Protein AF-A0A9Q0KVW2-F1 (afdb_monomer)

Secondary structure (DSSP, 8-state):
------------S-EEEES-THHHHHHHHHHHHHHHHHHHHHHHHHH--S----GGGTT----EEE-TTSSEEEEE--HHHHHHTHHHHHHHHHHHGGG---------S---HHHHHHHHHHHHHHHHHHHHHS-SEEEEE-TTTSTTEEEESPPPGGG----

Foldseek 3Di:
DDDPPDPPPPVVLKDKDFPPPCVVVQVVQQVVVVVVVVVVVVVVVVVCPDPDPCPPPVDPPFDWGAGPVRQKIKTFPDLVVCLVLLVLLLVVCVVCVVVDDPPPDDDDPDDDPSLVSSCVVRNPSSSVCCVPPPDRMDMDGRDVPDPGMDMDSDDDPVVPDSD

Radius of gyration: 18.74 Å; Cα contacts (8 Å, |Δi|>4): 132; chains: 1; bounding box: 42×43×45 Å

Mean predicted aligned error: 12.81 Å

pLDDT: mean 70.87, std 18.01, range [36.09, 94.56]

Sequence (163 aa):
MGDLENPREASAFVTLSSSDERVLSILAEAVCMCAVEDTEKDFLGKSSGRTSNNIFHWFQNSRRIASKDSSVFIDKLFQNEMVENSKSLLEKFNAVKANIRHAKMKNQWWTSSAYSKLERFGGAEFSAWTREYIPAYRLQIDADKLKNVKFNGWKKSADNRLG

InterPro domains:
  IPR059267 Domain of unknown function DUF8223 [PF26668] (1-162)

Solvent-accessible surface area (backbone atoms only — not comparable to full-atom values): 10168 Å² total; per-residue (Å²): 141,81,86,85,78,72,74,75,83,73,65,73,67,53,48,81,48,60,85,42,76,60,57,61,55,43,51,49,48,32,51,50,52,50,52,50,56,53,47,52,48,58,46,56,66,63,70,54,87,61,98,64,97,62,87,68,71,84,70,74,65,77,49,69,46,57,18,96,84,64,34,35,35,41,33,42,53,44,57,62,60,51,56,73,37,37,65,52,53,47,53,54,44,64,76,45,51,90,74,55,75,81,72,80,77,76,88,68,94,75,75,53,77,45,52,56,52,35,24,75,72,60,33,64,68,46,30,50,46,49,66,77,72,48,68,59,61,45,82,45,72,42,68,91,72,46,67,69,64,46,76,43,71,68,79,59,73,87,81,64,63,90,108

Structure (mmCIF, N/CA/C/O backbone):
data_AF-A0A9Q0KVW2-F1
#
_entry.id   AF-A0A9Q0KVW2-F1
#
loop_
_atom_site.group_PDB
_atom_site.id
_atom_site.type_symbol
_atom_site.label_atom_id
_atom_site.label_alt_id
_atom_site.label_comp_id
_atom_site.label_asym_id
_atom_site.label_entity_id
_atom_site.label_seq_id
_atom_site.pdbx_PDB_ins_code
_atom_site.Cartn_x
_atom_site.Cartn_y
_atom_site.Cartn_z
_atom_site.occupancy
_atom_site.B_iso_or_equiv
_atom_site.auth_seq_id
_atom_site.auth_comp_id
_atom_site.auth_asym_id
_atom_site.auth_atom_id
_atom_site.pdbx_PDB_model_num
ATOM 1 N N . MET A 1 1 ? -14.236 18.349 -29.663 1.00 40.09 1 MET A N 1
ATOM 2 C CA . MET A 1 1 ? -14.787 17.941 -28.355 1.00 40.09 1 MET A CA 1
ATOM 3 C C . MET A 1 1 ? -14.941 16.435 -28.447 1.00 40.09 1 MET A C 1
ATOM 5 O O . MET A 1 1 ? -15.722 15.995 -29.273 1.00 40.09 1 MET A O 1
ATOM 9 N N . GLY A 1 2 ? -14.056 15.665 -27.816 1.00 40.78 2 GLY A N 1
ATOM 10 C CA . GLY A 1 2 ? -13.931 14.233 -28.090 1.00 40.78 2 GLY A CA 1
ATOM 11 C C . GLY A 1 2 ? -13.625 13.463 -26.817 1.00 40.78 2 GLY A C 1
ATOM 12 O O . GLY A 1 2 ? -12.613 13.740 -26.176 1.00 40.78 2 GLY A O 1
ATOM 13 N N . ASP A 1 3 ? -14.529 12.538 -26.510 1.00 39.81 3 ASP A N 1
ATOM 14 C CA . ASP A 1 3 ? -14.405 11.417 -25.579 1.00 39.81 3 ASP A CA 1
ATOM 15 C C . ASP A 1 3 ? -14.120 11.757 -24.104 1.00 39.81 3 ASP A C 1
ATOM 17 O O . ASP A 1 3 ? -13.017 11.590 -23.584 1.00 39.81 3 ASP A O 1
ATOM 21 N N . LEU A 1 4 ? -15.167 12.207 -23.404 1.00 48.88 4 LEU A N 1
ATOM 22 C CA . LEU A 1 4 ? -15.269 12.155 -21.936 1.00 48.88 4 LEU A CA 1
ATOM 23 C 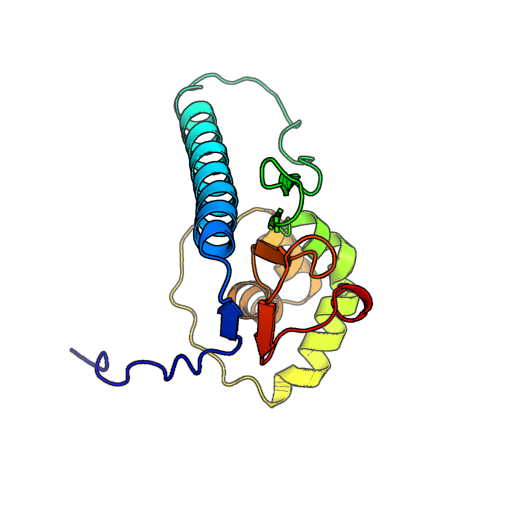C . LEU A 1 4 ? -16.315 11.120 -21.467 1.00 48.88 4 LEU A C 1
ATOM 25 O O . LEU A 1 4 ? -16.625 11.063 -20.282 1.00 48.88 4 LEU A O 1
ATOM 29 N N . GLU A 1 5 ? -16.873 10.320 -22.383 1.00 42.81 5 GLU A N 1
ATOM 30 C CA . GLU A 1 5 ? -18.120 9.568 -22.158 1.00 42.81 5 GLU A CA 1
ATOM 31 C C . GLU A 1 5 ? -17.953 8.101 -21.771 1.00 42.81 5 GLU A C 1
ATOM 33 O O . GLU A 1 5 ? -18.935 7.461 -21.413 1.00 42.81 5 GLU A O 1
ATOM 38 N N . ASN A 1 6 ? -16.732 7.572 -21.744 1.00 36.09 6 ASN A N 1
ATOM 39 C CA . ASN A 1 6 ? -16.490 6.316 -21.050 1.00 36.09 6 ASN A CA 1
ATOM 40 C C . ASN A 1 6 ? -15.983 6.647 -19.647 1.00 36.09 6 ASN A C 1
ATOM 42 O O . ASN A 1 6 ? -14.778 6.896 -19.499 1.00 36.09 6 ASN A O 1
ATOM 46 N N . PRO A 1 7 ? -16.843 6.666 -18.603 1.00 39.06 7 PRO A N 1
ATOM 47 C CA . PRO A 1 7 ? -16.332 6.508 -17.255 1.00 39.06 7 PRO A CA 1
ATOM 48 C C . PRO A 1 7 ? -15.488 5.241 -17.310 1.00 39.06 7 PRO A C 1
ATOM 50 O O . PRO A 1 7 ? -16.006 4.166 -17.605 1.00 39.06 7 PRO A O 1
ATOM 53 N N . ARG A 1 8 ? -14.164 5.376 -17.136 1.00 47.88 8 ARG A N 1
ATOM 54 C CA . ARG A 1 8 ? -13.309 4.210 -16.904 1.00 47.88 8 ARG A CA 1
ATOM 55 C C . ARG A 1 8 ? -14.061 3.406 -15.862 1.00 47.88 8 ARG A C 1
ATOM 57 O O . ARG A 1 8 ? -14.339 3.959 -14.798 1.00 47.88 8 ARG A O 1
ATOM 64 N N . GLU A 1 9 ? -14.437 2.172 -16.187 1.00 37.31 9 GLU A N 1
ATOM 65 C CA . GLU A 1 9 ? -14.914 1.222 -15.198 1.00 37.31 9 GLU A CA 1
ATOM 66 C C . GLU A 1 9 ? -13.791 1.122 -14.170 1.00 37.31 9 GLU A C 1
ATOM 68 O O . GLU A 1 9 ? -12.840 0.354 -14.308 1.00 37.31 9 GLU A O 1
ATOM 73 N N . ALA A 1 10 ? -13.845 1.975 -13.152 1.00 43.22 10 ALA A N 1
ATOM 74 C CA . ALA A 1 10 ? -13.104 1.806 -11.934 1.00 43.22 10 ALA A CA 1
ATOM 75 C C . ALA A 1 10 ? -13.812 0.644 -11.253 1.00 43.22 10 ALA A C 1
ATOM 77 O O . ALA A 1 10 ? -14.568 0.826 -10.303 1.00 43.22 10 ALA A O 1
ATOM 78 N N . SER A 1 11 ? -13.619 -0.559 -11.808 1.00 40.59 11 SER A N 1
ATOM 79 C CA . SER A 1 11 ? -13.806 -1.794 -11.077 1.00 40.59 11 SER A CA 1
ATOM 80 C C . SER A 1 11 ? -13.100 -1.537 -9.764 1.00 40.59 11 SER A C 1
ATOM 82 O O . SER A 1 11 ? -11.897 -1.269 -9.766 1.00 40.59 11 SER A O 1
ATOM 84 N N . ALA A 1 12 ? -13.849 -1.475 -8.667 1.00 47.09 12 ALA A N 1
ATOM 85 C CA . ALA A 1 12 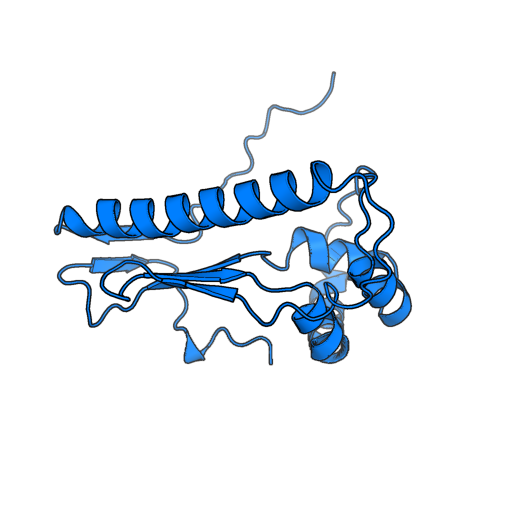? -13.251 -1.313 -7.361 1.00 47.09 12 ALA A CA 1
ATOM 86 C C . ALA A 1 12 ? -12.305 -2.507 -7.190 1.00 47.09 12 ALA A C 1
ATOM 88 O O . ALA A 1 12 ? -12.741 -3.619 -6.915 1.00 47.09 12 ALA A O 1
ATOM 89 N N . PHE A 1 13 ? -11.010 -2.302 -7.454 1.00 68.12 13 PHE A N 1
ATOM 90 C CA . PHE A 1 13 ? -10.017 -3.378 -7.451 1.00 68.12 13 PHE A CA 1
ATOM 91 C C . PHE A 1 13 ? -9.901 -4.002 -6.055 1.00 68.12 13 PHE A C 1
ATOM 93 O O . PHE A 1 13 ? -9.413 -5.119 -5.911 1.00 68.12 13 PHE A O 1
ATOM 100 N N . VAL A 1 14 ? -10.375 -3.279 -5.036 1.00 79.06 14 VAL A N 1
ATOM 101 C CA . VAL A 1 14 ? -10.394 -3.674 -3.636 1.00 79.06 14 VAL A CA 1
ATOM 102 C C . VAL A 1 14 ? -11.682 -3.194 -2.961 1.00 79.06 14 VAL A C 1
ATOM 104 O O . VAL A 1 14 ? -12.205 -2.124 -3.268 1.00 79.06 14 VAL A O 1
ATOM 107 N N . THR A 1 15 ? -12.196 -3.968 -2.008 1.00 87.06 15 THR A N 1
ATOM 108 C CA . THR A 1 15 ? -13.312 -3.586 -1.130 1.00 87.06 15 THR A CA 1
ATOM 109 C C . THR A 1 15 ? -12.953 -3.920 0.311 1.00 87.06 15 THR A C 1
ATOM 111 O O . THR A 1 15 ? -12.413 -4.990 0.593 1.00 87.06 15 THR A O 1
ATOM 114 N N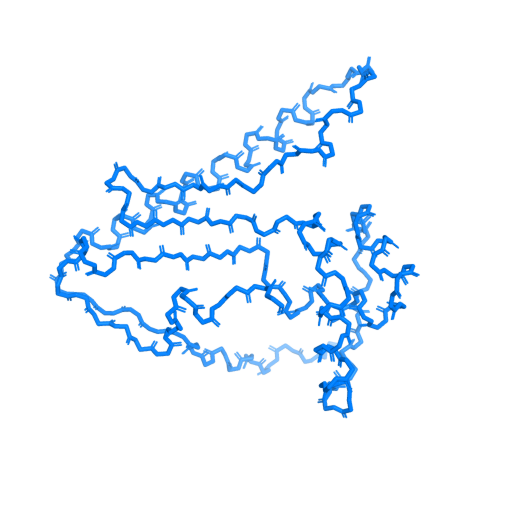 . LEU A 1 16 ? -13.243 -2.999 1.225 1.00 89.38 16 LEU A N 1
ATOM 115 C CA . LEU A 1 16 ? -13.164 -3.209 2.665 1.00 89.38 16 LEU A CA 1
ATOM 116 C C . LEU A 1 16 ? -14.568 -3.055 3.240 1.00 89.38 16 LEU A C 1
ATOM 118 O O . LEU A 1 16 ? -15.182 -2.005 3.076 1.00 89.38 16 LEU A O 1
ATOM 122 N N . SER A 1 17 ? -15.069 -4.081 3.918 1.00 90.00 17 SER A N 1
ATOM 123 C CA . SER A 1 17 ? -16.341 -4.005 4.641 1.00 90.00 17 SER A CA 1
ATOM 124 C C . SER A 1 17 ? -16.106 -4.262 6.120 1.00 90.00 17 SER A C 1
ATOM 126 O O . SER A 1 17 ? -15.386 -5.199 6.459 1.00 90.00 17 SER A O 1
ATOM 128 N N . SER A 1 18 ? -16.735 -3.476 6.985 1.00 90.62 18 SER A N 1
ATOM 129 C CA . SER A 1 18 ? -16.637 -3.614 8.435 1.00 90.62 18 SER A CA 1
ATOM 130 C C . SER A 1 18 ? -17.990 -3.345 9.077 1.00 90.62 18 SER A C 1
ATOM 132 O O . SER A 1 18 ? -18.720 -2.475 8.607 1.00 90.62 18 SER A O 1
ATOM 134 N N . SER A 1 19 ? -18.310 -4.061 10.155 1.00 90.19 19 SER A N 1
ATOM 135 C CA . SER A 1 19 ? -19.403 -3.683 11.063 1.00 90.19 19 SER A CA 1
ATOM 136 C C . SER A 1 19 ? -18.928 -2.800 12.224 1.00 90.19 19 SER A C 1
ATOM 138 O O . SER A 1 19 ? -19.738 -2.359 13.029 1.00 90.19 19 SER A O 1
ATOM 140 N N . ASP A 1 20 ? -17.616 -2.589 12.353 1.00 89.75 20 ASP A N 1
ATOM 141 C CA . ASP A 1 20 ? -17.018 -1.656 13.303 1.00 89.75 20 ASP A CA 1
ATOM 142 C C . ASP A 1 20 ? -16.919 -0.271 12.654 1.00 89.75 20 ASP A C 1
ATOM 144 O O . ASP A 1 20 ? -16.102 -0.051 11.754 1.00 89.75 20 ASP A O 1
ATOM 148 N N . GLU A 1 21 ? -17.753 0.655 13.127 1.00 87.50 21 GLU A N 1
ATOM 149 C CA . GLU A 1 21 ? -17.848 2.035 12.635 1.00 87.50 21 GLU A CA 1
ATOM 150 C C . GLU A 1 21 ? -16.516 2.794 12.743 1.00 87.50 21 GLU A C 1
ATOM 152 O O . GLU A 1 21 ? -16.245 3.706 11.960 1.00 87.50 21 GLU A O 1
ATOM 157 N N . ARG A 1 22 ? -15.632 2.383 13.663 1.00 90.62 22 ARG A N 1
ATOM 158 C CA . ARG A 1 22 ? -14.331 3.032 13.879 1.00 90.62 22 ARG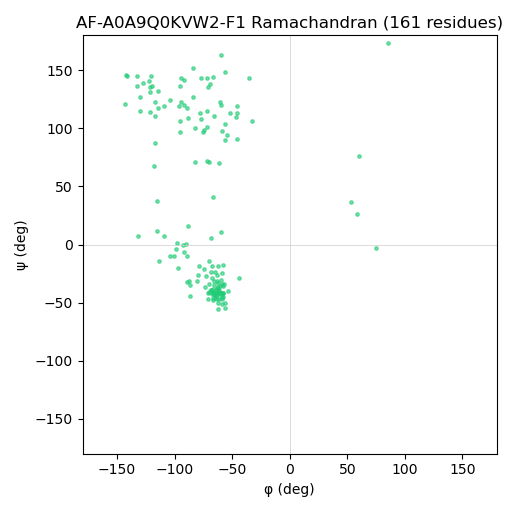 A CA 1
ATOM 159 C C . ARG A 1 22 ? -13.373 2.825 12.712 1.00 90.62 22 ARG A C 1
ATOM 161 O O . ARG A 1 22 ? -12.479 3.644 12.528 1.00 90.62 22 ARG A O 1
ATOM 168 N N . VAL A 1 23 ? -13.559 1.774 11.910 1.00 91.94 23 VAL A N 1
ATOM 169 C CA . VAL A 1 23 ? -12.680 1.464 10.769 1.00 91.94 23 VAL A CA 1
ATOM 170 C C . VAL A 1 23 ? -12.635 2.621 9.778 1.00 91.94 23 VAL A C 1
ATOM 172 O O . VAL A 1 23 ? -11.556 2.989 9.316 1.00 91.94 23 VAL A O 1
ATOM 175 N N . LEU A 1 24 ? -13.783 3.240 9.490 1.00 91.75 24 LEU A N 1
ATOM 176 C CA . LEU A 1 24 ? -13.831 4.385 8.585 1.00 91.75 24 LEU A CA 1
ATOM 177 C C . LEU A 1 24 ? -13.115 5.602 9.185 1.00 91.75 24 LEU A C 1
ATOM 179 O O . LEU A 1 24 ? -12.360 6.269 8.484 1.00 91.75 24 LEU A O 1
ATOM 183 N N . SER A 1 25 ? -13.300 5.856 10.483 1.00 92.94 25 SER A N 1
ATOM 184 C CA . SER A 1 25 ? -12.650 6.966 11.189 1.00 92.94 25 SER A CA 1
ATOM 185 C C . SER A 1 25 ? -11.128 6.829 11.223 1.00 92.94 25 SER A C 1
ATOM 187 O O . SER A 1 25 ? -10.427 7.806 10.986 1.00 92.94 25 SER A O 1
ATOM 189 N N . ILE A 1 26 ? -10.610 5.622 11.462 1.00 94.56 26 ILE A N 1
ATOM 190 C CA . ILE A 1 26 ? -9.167 5.333 11.476 1.00 94.56 26 ILE A CA 1
ATOM 191 C C . ILE A 1 26 ? -8.563 5.515 10.074 1.00 94.56 26 ILE A C 1
ATOM 193 O O . ILE A 1 26 ? -7.481 6.084 9.921 1.00 94.56 26 ILE A O 1
ATOM 197 N N . LEU A 1 27 ? -9.272 5.070 9.030 1.00 93.62 27 LEU A N 1
ATOM 198 C CA . LEU A 1 27 ? -8.855 5.298 7.643 1.00 93.62 27 LEU A CA 1
ATOM 199 C C . LEU A 1 27 ? -8.832 6.788 7.302 1.00 93.62 27 LEU A C 1
ATOM 201 O O . LEU A 1 27 ? -7.853 7.273 6.735 1.00 93.62 27 LEU A O 1
ATOM 205 N N . ALA A 1 28 ? -9.894 7.510 7.662 1.00 93.31 28 ALA A N 1
ATOM 206 C CA . ALA A 1 28 ? -9.990 8.945 7.443 1.00 93.31 28 ALA A CA 1
ATOM 207 C C . ALA A 1 28 ? -8.875 9.694 8.182 1.00 93.31 28 ALA A C 1
ATOM 209 O O . ALA A 1 28 ? -8.249 10.570 7.596 1.00 93.31 28 ALA A O 1
ATOM 210 N N . GLU A 1 29 ? -8.573 9.314 9.425 1.00 94.12 29 GLU A N 1
ATOM 211 C CA . GLU A 1 29 ? -7.465 9.873 10.201 1.00 94.12 29 GLU A CA 1
ATOM 212 C C . GLU A 1 29 ? -6.133 9.720 9.458 1.00 94.12 29 GLU A C 1
ATOM 214 O O . GLU A 1 29 ? -5.468 10.721 9.196 1.00 94.12 29 GLU A O 1
ATOM 219 N N . ALA A 1 30 ? -5.765 8.497 9.060 1.00 92.94 30 ALA A N 1
ATOM 220 C CA . ALA A 1 30 ? -4.499 8.249 8.373 1.00 92.94 30 ALA A CA 1
ATOM 221 C C . ALA A 1 30 ? -4.390 9.034 7.051 1.00 92.94 30 ALA A C 1
ATOM 223 O O . ALA A 1 30 ? -3.342 9.614 6.756 1.00 92.94 30 ALA A O 1
ATOM 224 N N . VAL A 1 31 ? -5.474 9.092 6.267 1.00 91.69 31 VAL A N 1
ATOM 225 C CA . VAL A 1 31 ? -5.522 9.840 4.999 1.00 91.69 31 VAL A CA 1
ATOM 226 C C . VAL A 1 31 ? -5.414 11.346 5.234 1.00 91.69 31 VAL A C 1
ATOM 228 O O . VAL A 1 31 ? -4.628 12.010 4.561 1.00 91.69 31 VAL A O 1
ATOM 231 N N . CYS A 1 32 ? -6.157 11.891 6.197 1.00 91.88 32 CYS A N 1
ATOM 232 C CA . CYS A 1 32 ? -6.108 13.310 6.536 1.00 91.88 32 CYS A CA 1
ATOM 233 C C . CYS A 1 32 ? -4.731 13.708 7.067 1.00 91.88 32 CYS A C 1
ATOM 235 O O . CYS A 1 32 ? -4.190 14.719 6.629 1.00 91.88 32 CYS A O 1
ATOM 237 N N . MET A 1 33 ? -4.126 12.897 7.940 1.00 89.12 33 MET A N 1
ATOM 238 C CA . MET A 1 33 ? -2.748 13.105 8.388 1.00 89.12 33 MET A CA 1
ATOM 239 C C . MET A 1 33 ? -1.781 13.120 7.203 1.00 89.12 33 MET A C 1
ATOM 241 O O . MET A 1 33 ? -0.956 14.023 7.102 1.00 89.12 33 MET A O 1
ATOM 245 N N . CYS A 1 34 ? -1.922 12.177 6.266 1.00 86.81 34 CYS A N 1
ATOM 246 C CA . CYS A 1 34 ? -1.117 12.156 5.046 1.00 86.81 34 CYS A CA 1
ATOM 247 C C . CYS A 1 34 ? -1.273 13.422 4.206 1.00 86.81 34 CYS A C 1
ATOM 249 O O . CYS A 1 34 ? -0.275 13.987 3.762 1.00 86.81 34 CYS A O 1
ATOM 251 N N . ALA A 1 35 ? -2.504 13.891 4.014 1.00 86.81 35 ALA A N 1
ATOM 252 C CA . ALA A 1 35 ? -2.779 15.098 3.249 1.00 86.81 35 ALA A CA 1
ATOM 253 C C . ALA A 1 35 ? -2.226 16.358 3.933 1.00 86.81 35 ALA A C 1
ATOM 255 O O . ALA A 1 35 ? -1.633 17.204 3.261 1.00 86.81 35 ALA A O 1
ATOM 256 N N . VAL A 1 36 ? -2.388 16.479 5.255 1.00 84.31 36 VAL A N 1
ATOM 257 C CA . VAL A 1 36 ? -1.862 17.605 6.042 1.00 84.31 36 VAL A CA 1
ATOM 258 C C . VAL A 1 36 ? -0.341 17.634 5.966 1.00 84.31 36 VAL A C 1
ATOM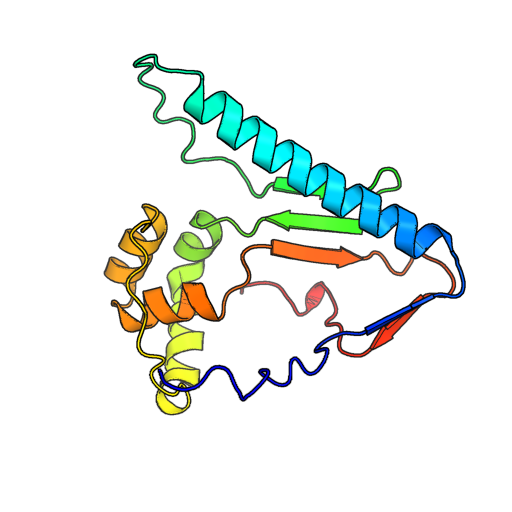 260 O O . VAL A 1 36 ? 0.220 18.659 5.591 1.00 84.31 36 VAL A O 1
ATOM 263 N N . GLU A 1 37 ? 0.327 16.509 6.226 1.00 81.19 37 GLU A N 1
ATOM 264 C CA . GLU A 1 37 ? 1.788 16.447 6.177 1.00 81.19 37 GLU A CA 1
ATOM 265 C C . GLU A 1 37 ? 2.356 16.755 4.784 1.00 81.19 37 GLU A C 1
ATOM 267 O O . GLU A 1 37 ? 3.394 17.413 4.672 1.00 81.19 37 GLU A O 1
ATOM 272 N N . ASP A 1 38 ? 1.705 16.277 3.720 1.00 74.88 38 ASP A N 1
ATOM 273 C CA . ASP A 1 38 ? 2.114 16.590 2.349 1.00 74.88 38 ASP A CA 1
ATOM 274 C C . ASP A 1 38 ? 1.898 18.084 2.037 1.00 74.88 38 ASP A C 1
ATOM 276 O O . ASP A 1 38 ? 2.780 18.732 1.469 1.00 74.88 38 ASP A O 1
ATOM 280 N N . THR A 1 39 ? 0.779 18.663 2.482 1.00 75.12 39 THR A N 1
ATOM 281 C CA . THR A 1 39 ? 0.457 20.084 2.265 1.00 75.12 39 THR A CA 1
ATOM 282 C C . THR A 1 39 ? 1.403 21.012 3.026 1.00 75.12 39 THR A C 1
ATOM 284 O O . THR A 1 39 ? 1.872 22.005 2.468 1.00 75.12 39 THR A O 1
ATOM 287 N N . GLU A 1 40 ? 1.723 20.699 4.284 1.00 73.25 40 GLU A N 1
ATOM 288 C CA . GLU A 1 40 ? 2.671 21.473 5.092 1.00 73.25 40 GLU A CA 1
ATOM 289 C C . GLU A 1 40 ? 4.054 21.517 4.442 1.00 73.25 40 GLU A C 1
ATOM 291 O O . GLU A 1 40 ? 4.679 22.576 4.386 1.00 73.25 40 GLU A O 1
ATOM 296 N N . LYS A 1 41 ? 4.527 20.393 3.895 1.00 66.75 41 LYS A N 1
ATOM 297 C CA . LYS A 1 41 ? 5.808 20.342 3.180 1.00 66.75 41 LYS A CA 1
ATOM 298 C C . LYS A 1 41 ? 5.796 21.181 1.915 1.00 66.75 41 LYS A C 1
ATOM 300 O O . LYS A 1 41 ? 6.739 21.938 1.689 1.00 66.75 41 LYS A O 1
ATOM 305 N N . ASP A 1 42 ? 4.743 21.074 1.113 1.00 64.75 42 ASP A N 1
ATOM 306 C CA . ASP A 1 42 ? 4.606 21.873 -0.102 1.00 64.75 42 ASP A CA 1
ATOM 307 C C . ASP A 1 42 ? 4.539 23.370 0.222 1.00 64.75 42 ASP A C 1
ATOM 309 O O . ASP A 1 42 ? 5.102 24.192 -0.503 1.00 64.75 42 ASP A O 1
ATOM 313 N N . PHE A 1 43 ? 3.890 23.736 1.329 1.00 61.56 43 PHE A N 1
ATOM 314 C CA . PHE A 1 43 ? 3.816 25.114 1.795 1.00 61.56 43 PHE A CA 1
ATOM 315 C C . PHE A 1 43 ? 5.161 25.626 2.333 1.00 61.56 43 PHE A C 1
ATOM 317 O O . PHE A 1 43 ? 5.604 26.702 1.933 1.00 61.56 43 PHE A O 1
ATOM 324 N N . LEU A 1 44 ? 5.854 24.860 3.182 1.00 58.94 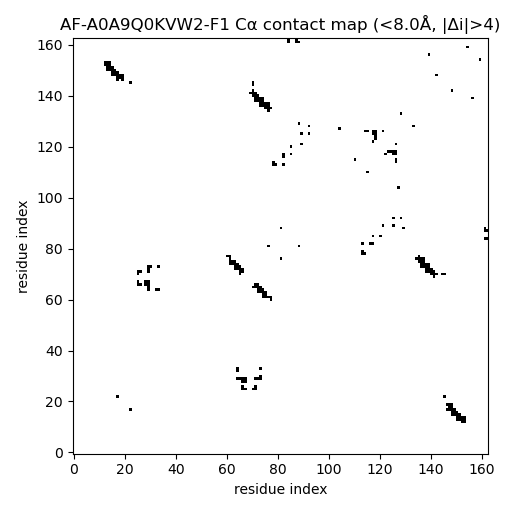44 LEU A N 1
ATOM 325 C CA . LEU A 1 44 ? 7.174 25.213 3.726 1.00 58.94 44 LEU A CA 1
ATOM 326 C C . LEU A 1 44 ? 8.264 25.259 2.643 1.00 58.94 44 LEU A C 1
ATOM 328 O O . LEU A 1 44 ? 9.158 26.109 2.680 1.00 58.94 44 LEU A O 1
ATOM 332 N N . GLY A 1 45 ? 8.170 24.386 1.640 1.00 56.84 45 GLY A N 1
ATOM 333 C CA . GLY A 1 45 ? 9.043 24.411 0.469 1.00 56.84 45 GLY A CA 1
ATOM 334 C C . GLY A 1 45 ? 8.822 25.641 -0.417 1.00 56.84 45 GLY A C 1
ATOM 335 O O . GLY A 1 45 ? 9.761 26.105 -1.054 1.00 56.84 45 GLY A O 1
ATOM 336 N N . LYS A 1 46 ? 7.604 26.203 -0.437 1.00 49.72 46 LYS A N 1
ATOM 337 C CA . LYS A 1 46 ? 7.262 27.407 -1.218 1.00 49.72 46 LYS A CA 1
ATOM 338 C C . LYS A 1 46 ? 7.489 28.716 -0.458 1.00 49.72 46 LYS A C 1
ATOM 340 O O . LYS A 1 46 ? 7.815 29.720 -1.082 1.00 49.72 46 LYS A O 1
ATOM 345 N N . SER A 1 47 ? 7.322 28.729 0.866 1.00 51.47 47 SER A N 1
ATOM 346 C CA . SER A 1 47 ? 7.492 29.933 1.697 1.00 51.47 47 SER A CA 1
ATOM 347 C C . SER A 1 47 ? 8.960 30.265 1.993 1.00 51.47 47 SER A C 1
ATOM 349 O O . SER A 1 47 ? 9.294 31.413 2.291 1.00 51.47 47 SER A O 1
ATOM 351 N N . SER A 1 48 ? 9.866 29.298 1.836 1.00 48.91 48 SER A N 1
ATOM 352 C CA . SER A 1 48 ? 11.312 29.506 1.901 1.00 48.91 48 SER A CA 1
ATOM 353 C C . SER A 1 48 ? 11.866 30.017 0.565 1.00 48.91 48 SER A C 1
ATOM 355 O O . SER A 1 48 ? 12.614 29.344 -0.134 1.00 48.91 48 SER A O 1
ATOM 357 N N . GLY A 1 49 ? 11.559 31.273 0.226 1.00 47.81 49 GLY A N 1
ATOM 358 C CA . GLY A 1 49 ? 12.208 32.031 -0.858 1.00 47.81 49 GLY A CA 1
ATOM 359 C C . GLY A 1 49 ? 13.686 32.356 -0.582 1.00 47.81 49 GLY A C 1
ATOM 360 O O . GLY A 1 49 ? 14.135 33.475 -0.808 1.00 47.81 49 GLY A O 1
ATOM 361 N N . ARG A 1 50 ? 14.445 31.412 -0.020 1.00 39.41 50 ARG A N 1
ATOM 362 C CA . ARG A 1 50 ? 15.797 31.612 0.490 1.00 39.41 50 ARG A CA 1
ATOM 363 C C . ARG A 1 50 ? 16.688 30.525 -0.084 1.00 39.41 50 ARG A C 1
ATOM 365 O O . ARG A 1 50 ? 16.528 29.349 0.231 1.00 39.41 50 ARG A O 1
ATOM 372 N N . THR A 1 51 ? 17.642 30.953 -0.905 1.00 46.84 51 THR A N 1
ATOM 373 C CA . THR A 1 51 ? 18.864 30.224 -1.247 1.00 46.84 51 THR A CA 1
ATOM 374 C C . THR A 1 51 ? 19.489 29.660 0.026 1.00 46.84 51 THR A C 1
ATOM 376 O O . THR A 1 51 ? 20.274 30.324 0.702 1.00 46.84 51 THR A O 1
ATOM 379 N N . SER A 1 52 ? 19.119 28.440 0.388 1.00 41.00 52 SER A N 1
ATOM 380 C CA . SER A 1 52 ? 19.915 27.618 1.277 1.00 41.00 52 SER A CA 1
ATOM 381 C C . SER A 1 52 ? 20.376 26.438 0.443 1.00 41.00 52 SER A C 1
ATOM 383 O O . SER A 1 52 ? 19.576 25.699 -0.127 1.00 41.00 52 SER A O 1
ATOM 385 N N . ASN A 1 53 ? 21.694 26.343 0.296 1.00 41.72 53 ASN A N 1
ATOM 386 C CA . ASN A 1 53 ? 22.406 25.217 -0.289 1.00 41.72 53 ASN A CA 1
ATOM 387 C C . ASN A 1 53 ? 22.146 23.955 0.544 1.00 41.72 53 ASN A C 1
ATOM 389 O O . ASN A 1 53 ? 23.037 23.473 1.233 1.00 41.72 53 ASN A O 1
ATOM 393 N N . ASN A 1 54 ? 20.932 23.416 0.501 1.00 38.88 54 ASN A N 1
ATOM 394 C CA . ASN A 1 54 ? 20.603 22.171 1.165 1.00 38.88 54 ASN A CA 1
ATOM 395 C C . ASN A 1 54 ? 20.196 21.135 0.129 1.00 38.88 54 ASN A C 1
ATOM 397 O O . ASN A 1 54 ? 19.034 20.859 -0.151 1.00 38.88 54 ASN A O 1
ATOM 401 N N . ILE A 1 55 ? 21.242 20.474 -0.350 1.00 40.78 55 ILE A N 1
ATOM 402 C CA . ILE A 1 55 ? 21.283 19.213 -1.093 1.00 40.78 55 ILE A CA 1
ATOM 403 C C . ILE A 1 55 ? 20.650 18.054 -0.257 1.00 40.78 55 ILE A C 1
ATOM 405 O O . ILE A 1 55 ? 20.713 16.887 -0.626 1.00 40.78 55 ILE A O 1
ATOM 409 N N . PHE A 1 56 ? 19.980 18.351 0.866 1.00 41.22 56 PHE A N 1
ATOM 410 C CA . PHE A 1 56 ? 19.506 17.404 1.880 1.00 41.22 56 PHE A CA 1
ATOM 411 C C . PHE A 1 56 ? 18.032 16.978 1.769 1.00 41.22 56 PHE A C 1
ATOM 413 O O . PHE A 1 56 ? 17.583 16.159 2.566 1.00 41.22 56 PHE A O 1
ATOM 420 N N . HIS A 1 57 ? 17.266 17.437 0.777 1.00 43.41 57 HIS A N 1
ATOM 421 C CA . HIS A 1 57 ? 15.890 16.939 0.583 1.00 43.41 57 HIS A CA 1
ATOM 422 C C . HIS A 1 57 ? 15.795 15.709 -0.328 1.00 43.41 57 HIS A C 1
ATOM 424 O O . HIS A 1 57 ? 14.751 15.062 -0.374 1.00 43.41 57 HIS A O 1
ATOM 430 N N . TRP A 1 58 ? 16.883 15.339 -1.011 1.00 40.47 58 TRP A N 1
ATOM 431 C CA . TRP A 1 58 ? 16.897 14.170 -1.899 1.00 40.47 58 TRP A CA 1
ATOM 432 C C . TRP A 1 58 ? 16.815 12.838 -1.122 1.00 40.47 58 TRP A C 1
ATOM 434 O O . TRP A 1 58 ? 16.499 11.809 -1.704 1.00 40.47 58 TRP A O 1
ATOM 444 N N . PHE A 1 59 ? 17.022 12.836 0.199 1.00 43.78 59 PHE A N 1
ATOM 445 C CA . PHE A 1 59 ? 17.069 11.624 1.031 1.00 43.78 59 PHE A CA 1
ATOM 446 C C . PHE A 1 59 ? 15.943 11.531 2.073 1.00 43.78 59 PHE A C 1
ATOM 448 O O . PHE A 1 59 ? 16.176 11.078 3.192 1.00 43.78 59 PHE A O 1
ATOM 455 N N . GLN A 1 60 ? 14.711 11.953 1.766 1.00 45.56 60 GLN A N 1
ATOM 456 C CA . GLN A 1 60 ? 13.604 11.637 2.678 1.00 45.56 60 GLN A CA 1
ATOM 457 C C . GLN A 1 60 ? 13.220 10.158 2.535 1.00 45.56 60 GLN A C 1
ATOM 459 O O . GLN A 1 60 ? 12.525 9.768 1.602 1.00 45.56 60 GLN A O 1
ATOM 464 N N . ASN A 1 61 ? 13.747 9.358 3.467 1.00 47.78 61 ASN A N 1
ATOM 465 C CA . ASN A 1 61 ? 13.395 7.970 3.772 1.00 47.78 61 ASN A CA 1
ATOM 466 C C . ASN A 1 61 ? 11.895 7.700 3.596 1.00 47.78 61 ASN A C 1
ATOM 468 O O . ASN A 1 61 ? 11.094 8.560 3.969 1.00 47.78 61 ASN A O 1
ATOM 472 N N . SER A 1 62 ? 11.536 6.505 3.103 1.00 53.91 62 SER A N 1
ATOM 473 C CA . SER A 1 62 ? 10.168 5.951 3.089 1.00 53.91 62 SER A CA 1
ATOM 474 C C . SER A 1 62 ? 9.371 6.413 4.306 1.00 53.91 62 SER A C 1
ATOM 476 O O . SER A 1 62 ? 9.629 6.025 5.445 1.00 53.91 62 SER A O 1
ATOM 478 N N . ARG A 1 63 ? 8.431 7.334 4.070 1.00 69.62 63 ARG A N 1
ATOM 479 C CA . ARG A 1 63 ? 7.675 7.983 5.130 1.00 69.62 63 ARG A CA 1
ATOM 480 C C . ARG A 1 63 ? 6.402 7.187 5.259 1.00 69.62 63 ARG A C 1
ATOM 482 O O . ARG A 1 63 ? 5.538 7.217 4.383 1.00 69.62 63 ARG A O 1
ATOM 489 N N . ARG A 1 64 ? 6.370 6.427 6.342 1.00 80.81 64 ARG A N 1
ATOM 490 C CA . ARG A 1 64 ? 5.215 5.688 6.809 1.00 80.81 64 ARG A CA 1
ATOM 491 C C . ARG A 1 64 ? 4.426 6.592 7.741 1.00 80.81 64 ARG A C 1
ATOM 493 O O . ARG A 1 64 ? 4.935 6.992 8.784 1.00 80.81 64 ARG A O 1
ATOM 500 N N . ILE A 1 65 ? 3.198 6.897 7.360 1.00 87.12 65 ILE A N 1
ATOM 501 C CA . ILE A 1 65 ? 2.214 7.548 8.222 1.00 87.12 65 ILE A CA 1
ATOM 502 C C . ILE A 1 65 ? 1.370 6.445 8.833 1.00 87.12 65 ILE A C 1
ATOM 504 O O . ILE A 1 65 ? 1.017 5.494 8.141 1.00 87.12 65 ILE A O 1
ATOM 508 N N . ALA A 1 66 ? 1.085 6.542 10.124 1.00 90.69 66 ALA A N 1
ATOM 509 C CA . ALA A 1 66 ? 0.272 5.576 10.846 1.00 90.69 66 ALA A CA 1
ATOM 510 C C . ALA A 1 66 ? -0.946 6.279 1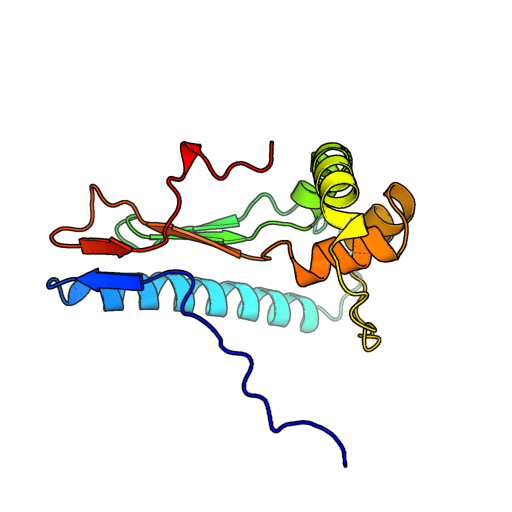1.447 1.00 90.69 66 ALA A C 1
ATOM 512 O O . ALA A 1 66 ? -0.831 7.421 11.892 1.00 90.69 66 ALA A O 1
ATOM 513 N N . SER A 1 67 ? -2.086 5.589 11.491 1.00 91.44 67 SER A N 1
ATOM 514 C CA . SER A 1 67 ? -3.198 5.975 12.361 1.00 91.44 67 SER A CA 1
ATOM 515 C C . SER A 1 67 ? -2.754 5.973 13.824 1.00 91.44 67 SER A C 1
ATOM 517 O O . SER A 1 67 ? -1.747 5.350 14.188 1.00 91.44 67 SER A O 1
ATOM 519 N N . LYS A 1 68 ? -3.521 6.626 14.698 1.00 90.19 68 LYS A N 1
ATOM 520 C CA . LYS A 1 68 ? -3.161 6.759 16.117 1.00 90.19 68 LYS A CA 1
ATOM 521 C C . LYS A 1 68 ? -2.987 5.418 16.835 1.00 90.19 68 LYS A C 1
ATOM 523 O O . LYS A 1 68 ? -2.143 5.289 17.716 1.00 90.19 68 LYS A O 1
ATOM 528 N N . ASP A 1 69 ? -3.763 4.414 16.451 1.00 90.62 69 ASP A N 1
ATOM 529 C CA . ASP A 1 69 ? -3.697 3.044 16.972 1.00 90.62 69 ASP A CA 1
ATOM 530 C C . ASP A 1 69 ? -2.731 2.133 16.184 1.00 90.62 69 ASP A C 1
ATOM 532 O O . ASP A 1 69 ? -2.553 0.953 16.509 1.00 90.62 69 ASP A O 1
ATOM 536 N N . SER A 1 70 ? -2.076 2.680 15.155 1.00 90.69 70 SER A N 1
ATOM 537 C CA . SER A 1 70 ? -1.168 1.958 14.263 1.00 90.69 70 SER A CA 1
ATOM 538 C C . SER A 1 70 ? -1.812 0.712 13.646 1.00 90.69 70 SER A C 1
ATOM 540 O O . SER A 1 70 ? -1.161 -0.332 13.541 1.00 90.69 70 SER A O 1
ATOM 542 N N . SER A 1 71 ? -3.103 0.787 13.317 1.00 92.31 71 SER A N 1
ATOM 543 C CA . SER A 1 71 ? -3.824 -0.256 12.581 1.00 92.31 71 SER A CA 1
ATOM 544 C C . SER A 1 71 ? -3.917 0.044 11.083 1.00 92.31 71 SER A C 1
ATOM 546 O O . SER A 1 71 ? -4.066 -0.875 10.281 1.00 92.31 71 SER A O 1
ATOM 548 N N . VAL A 1 72 ? -3.750 1.304 10.679 1.00 92.88 72 VAL A N 1
ATOM 549 C CA . VAL A 1 72 ? -3.666 1.724 9.278 1.00 92.88 72 VAL A CA 1
ATOM 550 C C . VAL A 1 72 ? -2.339 2.428 9.045 1.00 92.88 72 VAL A C 1
ATOM 552 O O . VAL A 1 72 ? -1.934 3.284 9.828 1.00 92.88 72 VAL A O 1
ATOM 555 N N . PHE A 1 73 ? -1.675 2.091 7.942 1.00 91.31 73 PHE A N 1
ATOM 556 C CA . PHE A 1 73 ? -0.438 2.727 7.513 1.00 91.31 73 PHE A CA 1
ATOM 557 C C . PHE A 1 73 ? -0.540 3.196 6.066 1.00 91.31 73 PHE A C 1
ATOM 559 O O . PHE A 1 73 ? -1.035 2.472 5.204 1.00 91.31 73 PHE A O 1
ATOM 566 N N . ILE A 1 74 ? -0.018 4.383 5.782 1.00 89.81 74 ILE A N 1
ATOM 567 C CA . ILE A 1 74 ? 0.165 4.898 4.429 1.00 89.81 74 ILE A CA 1
ATOM 568 C C . ILE A 1 74 ? 1.661 5.083 4.218 1.00 89.81 74 ILE A C 1
ATOM 570 O O . ILE A 1 74 ? 2.289 5.945 4.829 1.00 89.81 74 ILE A O 1
ATOM 574 N N . ASP A 1 75 ? 2.232 4.251 3.356 1.00 81.25 75 ASP A N 1
ATOM 575 C CA . ASP A 1 75 ? 3.616 4.374 2.925 1.00 81.25 75 ASP A CA 1
ATOM 576 C C . ASP A 1 75 ? 3.653 5.173 1.625 1.00 81.25 75 ASP A C 1
ATOM 578 O O . ASP A 1 75 ? 3.054 4.769 0.625 1.00 81.25 75 ASP A O 1
ATOM 582 N N . LYS A 1 76 ? 4.383 6.286 1.604 1.00 76.88 76 LYS A N 1
ATOM 583 C CA . LYS A 1 76 ? 4.697 6.961 0.344 1.00 76.88 76 LYS A CA 1
ATOM 584 C C . LYS A 1 76 ? 5.823 6.190 -0.338 1.00 76.88 76 LYS A C 1
ATOM 586 O O . LYS A 1 76 ? 6.939 6.139 0.185 1.00 76.88 76 LYS A O 1
ATOM 591 N N . LEU A 1 77 ? 5.527 5.569 -1.479 1.00 67.94 77 LEU A N 1
ATOM 592 C CA . LEU A 1 77 ? 6.546 4.928 -2.304 1.00 67.94 77 LEU A CA 1
ATOM 593 C C . LEU A 1 77 ? 7.352 6.046 -2.951 1.00 67.94 77 LEU A C 1
ATOM 595 O O . LEU A 1 77 ? 6.902 6.716 -3.884 1.00 67.94 77 LEU A O 1
ATOM 599 N N . PHE A 1 78 ? 8.531 6.312 -2.393 1.00 65.12 78 PHE A N 1
ATOM 600 C CA . PHE A 1 78 ? 9.368 7.360 -2.935 1.00 65.12 78 PHE A CA 1
ATOM 601 C C . PHE A 1 78 ? 9.960 6.918 -4.259 1.00 65.12 78 PHE A C 1
ATOM 603 O O . PHE A 1 78 ? 10.429 5.803 -4.459 1.00 65.12 78 PHE A O 1
ATOM 610 N N . GLN A 1 79 ? 10.041 7.899 -5.133 1.00 64.00 79 GLN A N 1
ATOM 611 C CA . GLN A 1 79 ? 10.803 7.882 -6.361 1.00 64.00 79 GLN A CA 1
ATOM 612 C C . GLN A 1 79 ? 12.227 7.294 -6.241 1.00 64.00 79 GLN A C 1
ATOM 614 O O . GLN A 1 79 ? 12.725 6.726 -7.207 1.00 64.00 79 GLN A O 1
ATOM 619 N N . ASN A 1 80 ? 12.876 7.384 -5.076 1.00 61.69 80 ASN A N 1
ATOM 620 C CA . ASN A 1 80 ? 14.175 6.747 -4.840 1.00 61.69 80 ASN A CA 1
ATOM 621 C C . ASN A 1 80 ? 14.075 5.220 -4.743 1.00 61.69 80 ASN A C 1
ATOM 623 O O . ASN A 1 80 ? 14.887 4.544 -5.357 1.00 61.69 80 ASN A O 1
ATOM 627 N N . GLU A 1 81 ? 13.055 4.681 -4.068 1.00 68.19 81 GLU A N 1
ATOM 628 C CA . GLU A 1 81 ? 12.794 3.234 -4.012 1.00 68.19 81 GLU A CA 1
ATOM 629 C C . GLU A 1 81 ? 12.501 2.690 -5.420 1.00 68.19 81 GLU A C 1
ATOM 631 O O . GLU A 1 81 ? 12.904 1.583 -5.766 1.00 68.19 81 GLU A O 1
ATOM 636 N N . MET A 1 82 ? 11.873 3.494 -6.286 1.00 71.38 82 MET A N 1
ATOM 637 C CA . MET A 1 82 ? 11.690 3.140 -7.699 1.00 71.38 82 MET A CA 1
ATOM 638 C C . MET A 1 82 ? 13.014 3.126 -8.476 1.00 71.38 82 MET A C 1
ATOM 640 O O . MET A 1 82 ? 13.224 2.259 -9.319 1.00 71.38 82 MET A O 1
ATOM 644 N N . VAL A 1 83 ? 13.915 4.077 -8.211 1.00 70.81 83 VAL A N 1
ATOM 645 C CA . VAL A 1 83 ? 15.244 4.122 -8.844 1.00 70.81 83 VAL A CA 1
ATOM 646 C C . VAL A 1 83 ? 16.136 2.984 -8.335 1.00 70.81 83 VAL A C 1
ATOM 648 O O . VAL A 1 83 ? 16.826 2.357 -9.138 1.00 70.81 83 VAL A O 1
ATOM 651 N N . GLU A 1 84 ? 16.100 2.671 -7.041 1.00 75.88 84 GLU A N 1
ATOM 652 C CA . GLU A 1 84 ? 16.826 1.545 -6.436 1.00 75.88 84 GLU A CA 1
ATOM 653 C C . GLU A 1 84 ? 16.341 0.203 -6.995 1.00 75.88 84 GLU A C 1
ATOM 655 O O . GLU A 1 84 ? 17.154 -0.624 -7.407 1.00 75.88 84 GLU A O 1
ATOM 660 N N . ASN A 1 85 ? 15.024 0.029 -7.135 1.00 74.81 85 ASN A N 1
ATOM 661 C CA . ASN A 1 85 ? 14.414 -1.180 -7.698 1.00 74.81 85 ASN A CA 1
ATOM 662 C C . ASN A 1 85 ? 14.252 -1.130 -9.229 1.00 74.81 85 ASN A C 1
ATOM 664 O O . ASN A 1 85 ? 13.516 -1.932 -9.809 1.00 74.81 85 ASN A O 1
ATOM 668 N N . SER A 1 86 ? 14.937 -0.205 -9.907 1.00 79.56 86 SER A N 1
ATOM 669 C CA . SER A 1 86 ? 14.774 0.045 -11.346 1.00 79.56 86 SER A CA 1
ATOM 670 C C . SER A 1 86 ? 15.023 -1.189 -12.216 1.00 79.56 86 SER A C 1
ATOM 672 O O . SER A 1 86 ? 14.328 -1.365 -13.211 1.00 79.56 86 SER A O 1
ATOM 674 N N . LYS A 1 87 ? 15.948 -2.077 -11.825 1.00 84.50 87 LYS A N 1
ATOM 675 C CA . LYS A 1 87 ? 16.206 -3.354 -12.518 1.00 84.50 87 LYS A CA 1
ATOM 676 C C . LYS A 1 87 ? 14.992 -4.284 -12.506 1.00 84.50 87 LYS A C 1
ATOM 678 O O . LYS A 1 87 ? 14.515 -4.664 -13.568 1.00 84.50 87 LYS A O 1
ATOM 683 N N . SER A 1 88 ? 14.460 -4.586 -11.323 1.00 83.56 88 SER A N 1
ATOM 684 C CA . SER A 1 88 ? 13.273 -5.439 -11.169 1.00 83.56 88 SER A CA 1
ATOM 685 C C . SER A 1 88 ? 12.040 -4.824 -11.836 1.00 83.56 88 SER A C 1
ATOM 687 O O . SER A 1 88 ? 11.277 -5.497 -12.530 1.00 83.56 88 SER A O 1
ATOM 689 N N . LEU A 1 89 ? 11.866 -3.505 -11.702 1.00 81.62 89 LEU A N 1
ATOM 690 C CA . LEU A 1 89 ? 10.798 -2.786 -12.392 1.00 81.62 89 LEU A CA 1
ATOM 691 C C . LEU A 1 89 ? 10.934 -2.884 -13.915 1.00 81.62 89 LEU A C 1
ATOM 693 O O . LEU A 1 89 ? 9.923 -3.039 -14.597 1.00 81.62 89 LEU A O 1
ATOM 697 N N . LEU A 1 90 ? 12.156 -2.818 -14.450 1.00 85.19 90 LEU A N 1
ATOM 698 C CA . LEU A 1 90 ? 12.413 -2.948 -15.882 1.00 85.19 90 LEU A CA 1
ATOM 699 C C . LEU A 1 90 ? 12.124 -4.367 -16.387 1.00 85.19 90 LEU A C 1
ATOM 701 O O . LEU A 1 90 ? 11.550 -4.522 -17.461 1.00 85.19 90 LEU A O 1
ATOM 705 N N . GLU A 1 91 ? 12.455 -5.399 -15.613 1.00 85.94 91 GLU A N 1
ATOM 706 C CA . GLU A 1 91 ? 12.093 -6.789 -15.924 1.00 85.94 91 GLU A CA 1
ATOM 707 C C . GLU A 1 91 ? 10.573 -6.978 -15.967 1.00 85.94 91 GLU A C 1
ATOM 709 O O . GLU A 1 91 ? 10.043 -7.518 -16.941 1.00 85.94 91 GLU A O 1
ATOM 714 N N . LYS A 1 92 ? 9.856 -6.452 -14.964 1.00 82.69 92 LYS A N 1
ATOM 715 C CA . LYS A 1 92 ? 8.385 -6.457 -14.937 1.00 82.69 92 LYS A CA 1
ATOM 716 C C . LYS A 1 92 ? 7.809 -5.726 -16.138 1.00 82.69 92 LYS A C 1
ATOM 718 O O . LYS A 1 92 ? 6.925 -6.264 -16.799 1.00 82.69 92 LYS A O 1
ATOM 723 N N . PHE A 1 93 ? 8.331 -4.539 -16.445 1.00 83.25 93 PHE A N 1
ATOM 724 C CA . PHE A 1 93 ? 7.932 -3.778 -17.623 1.00 83.25 93 PHE A CA 1
ATOM 725 C C . PHE A 1 93 ? 8.127 -4.596 -18.895 1.00 83.25 93 PHE A C 1
ATOM 727 O O . PHE A 1 93 ? 7.181 -4.742 -19.657 1.00 83.25 93 PHE A O 1
ATOM 734 N N . ASN A 1 94 ? 9.303 -5.188 -19.104 1.00 85.00 94 ASN A N 1
ATOM 735 C CA . ASN A 1 94 ? 9.588 -5.990 -20.293 1.00 85.00 94 ASN A CA 1
ATOM 736 C C . ASN A 1 94 ? 8.648 -7.198 -20.423 1.00 85.00 94 ASN A C 1
ATOM 738 O O . ASN A 1 94 ? 8.225 -7.511 -21.534 1.00 85.00 94 ASN A O 1
ATOM 742 N N . ALA A 1 95 ? 8.261 -7.825 -19.308 1.00 84.75 95 ALA A N 1
ATOM 743 C CA . ALA A 1 95 ? 7.304 -8.931 -19.306 1.00 84.75 95 ALA A CA 1
ATOM 744 C C . ALA A 1 95 ? 5.889 -8.509 -19.744 1.00 84.75 95 ALA A C 1
ATOM 746 O O . ALA A 1 95 ? 5.170 -9.303 -20.349 1.00 84.75 95 ALA A O 1
ATOM 747 N N . VAL A 1 96 ? 5.481 -7.265 -19.466 1.00 79.62 96 VAL A N 1
ATOM 748 C CA . VAL A 1 96 ? 4.141 -6.758 -19.816 1.00 79.62 96 VAL A CA 1
ATOM 749 C C . VAL A 1 96 ? 4.125 -5.828 -21.030 1.00 79.62 96 VAL A C 1
ATOM 751 O O . VAL A 1 96 ? 3.048 -5.526 -21.540 1.00 79.62 96 VAL A O 1
ATOM 754 N N . LYS A 1 97 ? 5.292 -5.398 -21.529 1.00 79.19 97 LYS A N 1
ATOM 755 C CA . LYS A 1 97 ? 5.451 -4.365 -22.565 1.00 79.19 97 LYS A CA 1
ATOM 756 C C . LYS A 1 97 ? 4.640 -4.650 -23.824 1.00 79.19 97 LYS A C 1
ATOM 758 O O . LYS A 1 97 ? 4.026 -3.736 -24.360 1.00 79.19 97 LYS A O 1
ATOM 763 N N . ALA A 1 98 ? 4.585 -5.909 -24.258 1.00 74.81 98 ALA A N 1
ATOM 764 C CA . ALA A 1 98 ? 3.824 -6.320 -25.439 1.00 74.81 98 ALA A CA 1
ATOM 765 C C . ALA A 1 98 ? 2.297 -6.143 -25.288 1.00 74.81 98 ALA A C 1
ATOM 767 O O . ALA A 1 98 ? 1.595 -6.000 -26.284 1.00 74.81 98 ALA A O 1
ATOM 768 N N . ASN A 1 99 ? 1.788 -6.124 -24.051 1.00 67.75 99 ASN A N 1
ATOM 769 C CA . ASN A 1 99 ? 0.361 -6.020 -23.734 1.00 67.75 99 ASN A CA 1
ATOM 770 C C . ASN A 1 99 ? -0.062 -4.603 -23.321 1.00 67.75 99 ASN A C 1
ATOM 772 O O . ASN A 1 99 ? -1.257 -4.325 -23.194 1.00 67.75 99 ASN A O 1
ATOM 776 N N . ILE A 1 100 ? 0.893 -3.696 -23.098 1.00 65.19 100 ILE A N 1
ATOM 777 C CA . ILE A 1 100 ? 0.595 -2.310 -22.751 1.00 65.19 100 ILE A CA 1
ATOM 778 C C . ILE A 1 100 ? 0.187 -1.589 -24.032 1.00 65.19 100 ILE A C 1
ATOM 780 O O . ILE A 1 100 ? 1.012 -1.290 -24.894 1.00 65.19 100 ILE A O 1
ATOM 784 N N . ARG A 1 101 ? -1.105 -1.268 -24.156 1.00 60.16 101 ARG A N 1
ATOM 785 C CA . ARG A 1 101 ? -1.553 -0.298 -25.160 1.00 60.16 101 ARG A CA 1
ATOM 786 C C . ARG A 1 101 ? -0.841 1.011 -24.853 1.00 60.16 101 ARG A C 1
ATOM 788 O O . ARG A 1 101 ? -1.009 1.534 -23.756 1.00 60.16 101 ARG A O 1
ATOM 795 N N . HIS A 1 102 ? -0.049 1.513 -25.801 1.00 55.75 102 HIS A N 1
ATOM 796 C CA . HIS A 1 102 ? 0.659 2.784 -25.680 1.00 55.75 102 HIS A CA 1
ATOM 797 C C . HIS A 1 102 ? -0.341 3.898 -25.347 1.00 55.75 102 HIS A C 1
ATOM 799 O O . HIS A 1 102 ? -0.982 4.472 -26.232 1.00 55.75 102 HIS A O 1
ATOM 805 N N . ALA A 1 103 ? -0.510 4.191 -24.060 1.00 48.38 103 ALA A N 1
ATOM 806 C CA . ALA A 1 103 ? -1.258 5.346 -23.626 1.00 48.38 103 ALA A CA 1
ATOM 807 C C . ALA A 1 103 ? -0.452 6.554 -24.102 1.00 48.38 103 ALA A C 1
ATOM 809 O O . ALA A 1 103 ? 0.665 6.792 -23.642 1.00 48.38 103 ALA A O 1
ATOM 810 N N . LYS A 1 104 ? -0.977 7.286 -25.093 1.00 47.22 104 LYS A N 1
ATOM 811 C CA . LYS A 1 104 ? -0.395 8.564 -25.513 1.00 47.22 104 LYS A CA 1
ATOM 812 C C . LYS A 1 104 ? -0.338 9.461 -24.279 1.00 47.22 104 LYS A C 1
ATOM 814 O O . LYS A 1 104 ? -1.366 9.979 -23.843 1.00 47.22 104 LYS A O 1
ATOM 819 N N . MET A 1 105 ? 0.853 9.626 -23.709 1.00 50.06 105 MET A N 1
ATOM 820 C CA . MET A 1 105 ? 1.054 10.530 -22.586 1.00 50.06 105 MET A CA 1
ATOM 821 C C . MET A 1 105 ? 0.685 11.943 -23.025 1.00 50.06 105 MET A C 1
ATOM 823 O O . MET A 1 105 ? 1.257 12.496 -23.964 1.00 50.06 105 MET A O 1
ATOM 827 N N . LYS A 1 106 ? -0.266 12.552 -22.315 1.00 44.03 106 LYS A N 1
ATOM 828 C CA . LYS A 1 106 ? -0.377 14.006 -22.292 1.00 44.03 106 LYS A CA 1
ATOM 829 C C . LYS A 1 106 ? 0.798 14.515 -21.467 1.00 44.03 106 LYS A C 1
ATOM 831 O O . LYS A 1 106 ? 0.894 14.214 -20.280 1.00 44.03 106 LYS A O 1
ATOM 836 N N . ASN A 1 107 ? 1.697 15.241 -22.125 1.00 42.19 107 ASN A N 1
ATOM 837 C CA . ASN A 1 107 ? 2.852 15.897 -21.522 1.00 42.19 107 ASN A CA 1
ATOM 838 C C . ASN A 1 107 ? 2.429 16.652 -20.254 1.00 42.19 107 ASN A C 1
ATOM 840 O O . ASN A 1 107 ? 1.742 17.667 -20.334 1.00 42.19 107 ASN A O 1
ATOM 844 N N . GLN A 1 108 ? 2.832 16.156 -19.086 1.00 47.34 108 GLN A N 1
ATOM 845 C CA . GLN A 1 108 ? 2.744 16.905 -17.838 1.00 47.34 108 GLN A CA 1
ATOM 846 C C . GLN A 1 108 ? 4.141 17.394 -17.469 1.00 47.34 108 GLN A C 1
ATOM 848 O O . GLN A 1 108 ? 5.091 16.619 -17.375 1.00 47.34 108 GLN A O 1
ATOM 853 N N . TRP A 1 109 ? 4.227 18.710 -17.287 1.00 38.28 109 TRP A N 1
ATOM 854 C CA . TRP A 1 109 ? 5.429 19.547 -17.201 1.00 38.28 109 TRP A CA 1
ATOM 855 C C . TRP A 1 109 ? 6.289 19.325 -15.941 1.00 38.28 109 TRP A C 1
ATOM 857 O O . TRP A 1 109 ? 7.255 20.042 -15.710 1.00 38.28 109 TRP A O 1
ATOM 867 N N . TRP A 1 110 ? 5.963 18.339 -15.105 1.00 36.19 110 TRP A N 1
ATOM 868 C CA . TRP A 1 110 ? 6.602 18.143 -13.804 1.00 36.19 110 TRP A CA 1
ATOM 869 C C . TRP A 1 110 ? 7.322 16.796 -13.759 1.00 36.19 110 TRP A C 1
ATOM 871 O O . TRP A 1 110 ? 6.931 15.864 -13.058 1.00 36.19 110 TRP A O 1
ATOM 881 N N . THR A 1 111 ? 8.391 16.664 -14.546 1.00 52.09 111 THR A N 1
ATOM 882 C CA . THR A 1 111 ? 9.308 15.529 -14.419 1.00 52.09 111 THR A CA 1
ATOM 883 C C . THR 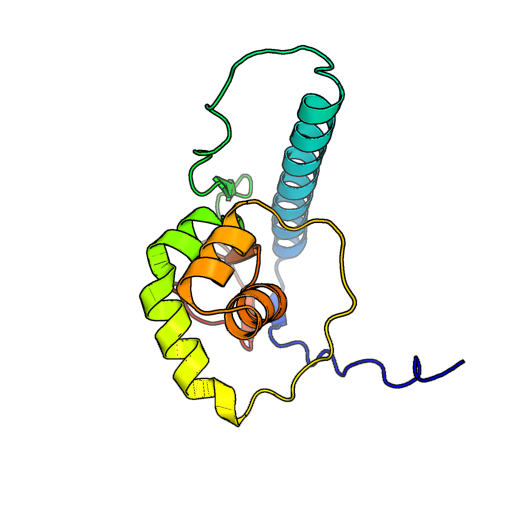A 1 111 ? 10.177 15.732 -13.185 1.00 52.09 111 THR A C 1
ATOM 885 O O . THR A 1 111 ? 11.186 16.433 -13.230 1.00 52.09 111 THR A O 1
ATOM 888 N N . SER A 1 112 ? 9.793 15.114 -12.071 1.00 61.28 112 SER A N 1
ATOM 889 C CA . SER A 1 112 ? 10.698 14.992 -10.930 1.00 61.28 112 SER A CA 1
ATOM 890 C C . SER A 1 112 ? 12.013 14.311 -11.345 1.00 61.28 112 SER A C 1
ATOM 892 O O . SER A 1 112 ? 12.019 13.450 -12.232 1.00 61.28 112 SER A O 1
ATOM 894 N N . SER A 1 113 ? 13.123 14.667 -10.691 1.00 63.53 113 SER A N 1
ATOM 895 C CA . SER A 1 113 ? 14.487 14.216 -11.021 1.00 63.53 113 SER A CA 1
ATOM 896 C C . SER A 1 113 ? 14.681 12.695 -10.995 1.00 63.53 113 SER A C 1
ATOM 898 O O . SER A 1 113 ? 15.637 12.177 -11.567 1.00 63.53 113 SER A O 1
ATOM 900 N N . ALA A 1 114 ? 13.788 11.943 -10.356 1.00 64.19 114 ALA A N 1
ATOM 901 C CA . ALA A 1 114 ? 13.846 10.489 -10.384 1.00 64.19 114 ALA A CA 1
ATOM 902 C C . ALA A 1 114 ? 13.262 9.879 -11.656 1.00 64.19 114 ALA A C 1
ATOM 904 O O . ALA A 1 114 ? 13.763 8.863 -12.124 1.00 64.19 114 ALA A O 1
ATOM 905 N N . TYR A 1 115 ? 12.255 10.504 -12.266 1.00 69.25 115 TYR A N 1
ATOM 906 C CA . TYR A 1 115 ? 11.724 9.991 -13.524 1.00 69.25 115 TYR A CA 1
ATOM 907 C C . TYR A 1 115 ? 12.676 10.231 -14.693 1.00 69.25 115 TYR A C 1
ATOM 909 O O . TYR A 1 115 ? 12.678 9.435 -15.628 1.00 69.25 115 TYR A O 1
ATOM 917 N N . SER A 1 116 ? 13.515 11.270 -14.626 1.00 71.56 116 SER A N 1
ATOM 918 C CA . SER A 1 116 ? 14.618 11.429 -15.578 1.00 71.56 116 SER A CA 1
ATOM 919 C C . SER A 1 116 ? 15.714 10.380 -15.354 1.00 71.56 116 SER A C 1
ATOM 921 O O . SER A 1 116 ? 16.285 9.880 -16.318 1.00 71.56 116 SER A O 1
ATOM 923 N N . LYS A 1 117 ? 15.980 9.961 -14.105 1.00 76.25 117 LYS A N 1
ATOM 924 C CA . LYS A 1 117 ? 16.860 8.808 -13.824 1.00 76.25 117 LYS A CA 1
ATOM 925 C C . LYS A 1 117 ? 16.277 7.492 -14.356 1.00 76.25 117 LYS A C 1
ATOM 927 O O . LYS A 1 117 ? 17.012 6.733 -14.976 1.00 76.25 117 LYS A O 1
ATOM 932 N N . LEU A 1 118 ? 14.980 7.241 -14.165 1.00 74.62 118 LEU A N 1
ATOM 933 C CA . LEU A 1 118 ? 14.297 6.054 -14.699 1.00 74.62 118 LEU A CA 1
ATOM 934 C C . LEU A 1 118 ? 14.276 6.046 -16.231 1.00 74.62 118 LEU A C 1
ATOM 936 O O . LEU A 1 118 ? 14.518 5.010 -16.843 1.00 74.62 118 LEU A O 1
ATOM 940 N N . GLU A 1 119 ? 14.069 7.204 -16.857 1.00 81.12 119 GLU A N 1
ATOM 941 C CA . GLU A 1 119 ? 14.156 7.359 -18.311 1.00 81.12 119 GLU A CA 1
ATOM 942 C C . GLU A 1 119 ? 15.566 7.073 -18.835 1.00 81.12 119 GLU A C 1
ATOM 944 O O . GLU A 1 119 ? 15.719 6.352 -19.817 1.00 81.12 119 GLU A O 1
ATOM 949 N N . ARG A 1 120 ? 16.612 7.541 -18.141 1.00 81.25 120 ARG A N 1
ATOM 950 C CA . ARG A 1 120 ? 18.000 7.170 -18.466 1.00 81.25 120 ARG A CA 1
ATOM 951 C C . ARG A 1 120 ? 18.271 5.673 -18.302 1.00 81.25 120 ARG A C 1
ATOM 953 O O . ARG A 1 120 ? 19.181 5.166 -18.946 1.00 81.25 120 ARG A O 1
ATOM 960 N N . PHE A 1 121 ? 17.525 4.990 -17.435 1.00 79.81 121 PHE A N 1
ATOM 961 C CA . PHE A 1 121 ? 17.732 3.578 -17.127 1.00 79.81 121 PHE A CA 1
ATOM 962 C C . PHE A 1 121 ? 17.008 2.630 -18.096 1.00 79.81 121 PHE A C 1
ATOM 964 O O . PHE A 1 121 ? 17.598 1.650 -18.536 1.00 79.81 121 PHE A O 1
ATOM 971 N N . GLY A 1 122 ? 15.746 2.910 -18.438 1.00 79.81 122 GLY A N 1
ATOM 972 C CA . GLY A 1 122 ? 14.905 2.015 -19.252 1.00 79.81 122 GLY A CA 1
ATOM 973 C C . GLY A 1 122 ? 14.169 2.686 -20.415 1.00 79.81 122 GLY A C 1
ATOM 974 O O . GLY A 1 122 ? 13.331 2.053 -21.056 1.00 79.81 122 GLY A O 1
ATOM 975 N N . GLY A 1 123 ? 14.458 3.958 -20.697 1.00 84.56 123 GLY A N 1
ATOM 976 C CA . GLY A 1 123 ? 13.828 4.737 -21.761 1.00 84.56 123 GLY A CA 1
ATOM 977 C C . GLY A 1 123 ? 12.512 5.410 -21.358 1.00 84.56 123 GLY A C 1
ATOM 978 O O . GLY A 1 123 ? 11.970 5.205 -20.268 1.00 84.56 123 GLY A O 1
ATOM 979 N N . ALA A 1 124 ? 11.986 6.235 -22.267 1.00 81.44 124 ALA A N 1
ATOM 980 C CA . ALA A 1 124 ? 10.788 7.041 -22.029 1.00 81.44 124 ALA A CA 1
ATOM 981 C C . ALA A 1 124 ? 9.536 6.185 -21.778 1.00 81.44 124 ALA A C 1
ATOM 983 O O . ALA A 1 124 ? 8.736 6.518 -20.909 1.00 81.44 124 ALA A O 1
ATOM 984 N N . GLU A 1 125 ? 9.389 5.053 -22.476 1.00 80.25 125 GLU A N 1
ATOM 985 C CA . GLU A 1 125 ? 8.250 4.139 -22.293 1.00 80.25 125 GLU A CA 1
ATOM 986 C C . GLU A 1 125 ? 8.255 3.464 -20.919 1.00 80.25 125 GLU A C 1
ATOM 988 O O . GLU A 1 125 ? 7.206 3.324 -20.294 1.00 80.25 125 GLU A O 1
ATOM 993 N N . PHE A 1 126 ? 9.434 3.091 -20.418 1.00 82.06 126 PHE A N 1
ATOM 994 C CA . PHE A 1 126 ? 9.577 2.549 -19.072 1.00 82.06 126 PHE A CA 1
ATOM 995 C C . PHE A 1 126 ? 9.254 3.613 -18.019 1.00 82.06 126 PHE A C 1
ATOM 997 O O . PHE A 1 126 ? 8.454 3.374 -17.119 1.00 82.06 126 PHE A O 1
ATOM 1004 N N . SER A 1 127 ? 9.810 4.822 -18.163 1.00 79.12 127 SER A N 1
ATOM 1005 C CA . SER A 1 127 ? 9.514 5.943 -17.261 1.00 79.12 127 SER A CA 1
ATOM 1006 C C . SER A 1 127 ? 8.017 6.284 -17.253 1.00 79.12 127 SER A C 1
ATOM 1008 O O . SER A 1 127 ? 7.421 6.444 -16.187 1.00 79.12 127 SER A O 1
ATOM 1010 N N . ALA A 1 128 ? 7.375 6.296 -18.423 1.00 77.00 128 ALA A N 1
ATOM 1011 C CA . ALA A 1 128 ? 5.933 6.464 -18.580 1.00 77.00 128 ALA A CA 1
ATOM 1012 C C . ALA A 1 128 ? 5.137 5.376 -17.850 1.00 77.00 128 ALA A C 1
ATOM 1014 O O . ALA A 1 128 ? 4.269 5.686 -17.034 1.00 77.00 128 ALA A O 1
ATOM 1015 N N . TRP A 1 129 ? 5.480 4.108 -18.086 1.00 79.25 129 TRP A N 1
ATOM 1016 C CA . TRP A 1 129 ? 4.841 2.976 -17.425 1.00 79.25 129 TRP A CA 1
ATOM 1017 C C . TRP A 1 129 ? 4.972 3.062 -15.904 1.00 79.25 129 TRP A C 1
ATOM 1019 O O . TRP A 1 129 ? 3.991 2.861 -15.191 1.00 79.25 129 TRP A O 1
ATOM 1029 N N . THR A 1 130 ? 6.144 3.449 -15.390 1.00 76.81 130 THR A N 1
ATOM 1030 C CA . THR A 1 130 ? 6.319 3.605 -13.943 1.00 76.81 130 THR A CA 1
ATOM 1031 C C . THR A 1 130 ? 5.430 4.698 -13.347 1.00 76.81 130 THR A C 1
ATOM 1033 O O . THR A 1 130 ? 4.981 4.554 -12.220 1.00 76.81 130 THR A O 1
ATOM 1036 N N . ARG A 1 131 ? 5.112 5.764 -14.090 1.00 72.12 131 ARG A N 1
ATOM 1037 C CA . ARG A 1 131 ? 4.193 6.818 -13.623 1.00 72.12 131 ARG A CA 1
ATOM 1038 C C . ARG A 1 131 ? 2.737 6.378 -13.612 1.00 72.12 131 ARG A C 1
ATOM 1040 O O . ARG A 1 131 ? 1.975 6.830 -12.766 1.00 72.12 131 ARG A O 1
ATOM 1047 N N . GLU A 1 132 ? 2.346 5.572 -14.592 1.00 72.81 132 GLU A N 1
ATOM 1048 C CA . GLU A 1 132 ? 0.949 5.184 -14.781 1.00 72.81 132 GLU A CA 1
ATOM 1049 C C . GLU A 1 132 ? 0.567 3.958 -13.943 1.00 72.81 132 GLU A C 1
ATOM 1051 O O . GLU A 1 132 ? -0.551 3.890 -13.437 1.00 72.81 132 GLU A O 1
ATOM 1056 N N . TYR A 1 133 ? 1.493 3.014 -13.761 1.00 70.62 133 TYR A N 1
ATOM 1057 C CA . TYR A 1 133 ? 1.196 1.706 -13.173 1.00 70.62 133 TYR A CA 1
ATOM 1058 C C . TYR A 1 133 ? 1.852 1.457 -11.812 1.00 70.62 133 TYR A C 1
ATOM 1060 O O . TYR A 1 133 ? 1.442 0.523 -11.122 1.00 70.62 133 TYR A O 1
ATOM 1068 N N . ILE A 1 134 ? 2.838 2.262 -11.393 1.00 72.88 134 ILE A N 1
ATOM 1069 C CA . ILE A 1 134 ? 3.416 2.143 -10.047 1.00 72.88 134 ILE A CA 1
ATOM 1070 C C . ILE A 1 134 ? 2.730 3.153 -9.122 1.00 72.88 134 ILE A C 1
ATOM 1072 O O . ILE A 1 134 ? 2.793 4.359 -9.366 1.00 72.88 134 ILE A O 1
ATOM 1076 N N . PRO A 1 135 ? 2.055 2.688 -8.057 1.00 70.19 135 PRO A N 1
ATOM 1077 C CA . PRO A 1 135 ? 1.332 3.575 -7.162 1.00 70.19 135 PRO A CA 1
ATOM 1078 C C . PRO A 1 135 ? 2.304 4.446 -6.356 1.00 70.19 135 PRO A C 1
ATOM 1080 O O . PRO A 1 135 ? 3.304 3.962 -5.836 1.00 70.19 135 PRO A O 1
ATOM 1083 N N . ALA A 1 136 ? 1.983 5.732 -6.203 1.00 73.06 136 ALA A N 1
ATOM 1084 C CA . ALA A 1 136 ? 2.772 6.664 -5.390 1.00 73.06 136 ALA A CA 1
ATOM 1085 C C . ALA A 1 136 ? 2.594 6.445 -3.874 1.00 73.06 136 ALA A C 1
ATOM 1087 O O . ALA A 1 136 ? 3.438 6.845 -3.072 1.00 73.06 136 ALA A O 1
ATOM 1088 N N . TYR A 1 137 ? 1.495 5.799 -3.480 1.00 78.94 137 TYR A N 1
ATOM 1089 C CA . TYR A 1 137 ? 1.156 5.510 -2.092 1.00 78.94 137 TYR A CA 1
ATOM 1090 C C . TYR A 1 137 ? 0.731 4.054 -1.952 1.00 78.94 137 TYR A C 1
ATOM 1092 O O . TYR A 1 137 ? 0.063 3.496 -2.823 1.00 78.94 137 TYR A O 1
ATOM 1100 N N . ARG A 1 138 ? 1.077 3.451 -0.819 1.00 82.75 138 ARG A N 1
ATOM 1101 C CA . ARG A 1 138 ? 0.661 2.109 -0.430 1.00 82.75 138 ARG A CA 1
ATOM 1102 C C . ARG A 1 138 ? -0.094 2.187 0.889 1.00 82.75 138 ARG A C 1
ATOM 1104 O O . ARG A 1 138 ? 0.490 2.497 1.922 1.00 82.75 138 ARG A O 1
ATOM 1111 N N . LEU A 1 139 ? -1.381 1.863 0.840 1.00 88.25 139 LEU A N 1
ATOM 1112 C CA . LEU A 1 139 ? -2.226 1.697 2.018 1.00 88.25 139 LEU A CA 1
ATOM 1113 C C . LEU A 1 139 ? -2.060 0.274 2.565 1.00 88.25 139 LEU A C 1
ATOM 1115 O O . LEU A 1 139 ? -2.215 -0.702 1.830 1.00 88.25 139 LEU A O 1
ATOM 1119 N N . GLN A 1 140 ? -1.743 0.155 3.848 1.00 90.25 140 GLN A N 1
ATOM 1120 C CA . GLN A 1 140 ? -1.669 -1.106 4.577 1.00 90.25 140 GLN A CA 1
ATOM 1121 C C . GLN A 1 140 ? -2.618 -1.063 5.766 1.00 90.25 140 GLN A C 1
ATOM 1123 O O . GLN A 1 140 ? -2.740 -0.041 6.437 1.00 90.25 140 GLN A O 1
ATOM 1128 N N . ILE A 1 141 ? -3.276 -2.186 6.027 1.00 91.12 141 ILE A N 1
ATOM 1129 C CA . ILE A 1 141 ? -4.231 -2.327 7.119 1.00 91.12 141 ILE A CA 1
ATOM 1130 C C . ILE A 1 141 ? -3.857 -3.583 7.900 1.00 91.12 141 ILE A C 1
ATOM 1132 O O . ILE A 1 141 ? -3.699 -4.658 7.319 1.00 91.12 141 ILE A O 1
ATOM 1136 N N . ASP A 1 142 ? -3.692 -3.426 9.206 1.00 90.12 142 ASP A N 1
ATOM 1137 C CA . ASP A 1 142 ? -3.456 -4.504 10.153 1.00 90.12 142 ASP A CA 1
ATOM 1138 C C . ASP A 1 142 ? -4.799 -5.146 10.528 1.00 90.12 142 ASP A C 1
ATOM 1140 O O . ASP A 1 142 ? -5.582 -4.616 11.325 1.00 90.12 142 ASP A O 1
ATOM 1144 N N . ALA A 1 143 ? -5.077 -6.288 9.900 1.00 86.00 143 ALA A N 1
ATOM 1145 C CA . ALA A 1 143 ? -6.303 -7.046 10.111 1.00 86.00 143 ALA A CA 1
ATOM 1146 C C . ALA A 1 143 ? -6.398 -7.661 11.517 1.00 86.00 143 ALA A C 1
ATOM 1148 O O . ALA A 1 143 ? -7.501 -7.985 11.945 1.00 86.00 143 ALA A O 1
ATOM 1149 N N . ASP A 1 144 ? -5.284 -7.797 12.244 1.00 88.44 144 ASP A N 1
ATOM 1150 C CA . ASP A 1 144 ? -5.288 -8.362 13.597 1.00 88.44 144 ASP A CA 1
ATOM 1151 C C . ASP A 1 144 ? -5.738 -7.318 14.630 1.00 88.44 144 ASP A C 1
ATOM 1153 O O . ASP A 1 144 ? -6.300 -7.652 15.677 1.00 88.44 144 ASP A O 1
ATOM 1157 N N . LYS A 1 145 ? -5.533 -6.031 14.324 1.00 89.31 145 LYS A N 1
ATOM 1158 C CA . LYS A 1 145 ? -5.957 -4.908 15.173 1.00 89.31 145 LYS A CA 1
ATOM 1159 C C . LYS A 1 145 ? -7.382 -4.443 14.901 1.00 89.31 145 LYS A C 1
ATOM 1161 O O . LYS A 1 145 ? -8.059 -3.986 15.824 1.00 89.31 145 LYS A O 1
ATOM 1166 N N . LEU A 1 146 ? -7.848 -4.554 13.658 1.00 87.12 146 LEU A N 1
ATOM 1167 C CA . LEU A 1 146 ? -9.214 -4.196 13.284 1.00 87.12 146 LEU A CA 1
ATOM 1168 C C . LEU A 1 146 ? -10.132 -5.418 13.382 1.00 87.12 146 LEU A C 1
ATOM 1170 O O . LEU A 1 146 ? -9.953 -6.415 12.692 1.00 87.12 146 LEU A O 1
ATOM 1174 N N . LYS A 1 147 ? -11.161 -5.340 14.228 1.00 84.56 147 LYS A N 1
ATOM 1175 C CA . LYS A 1 147 ? -12.143 -6.423 14.380 1.00 84.56 147 LYS A CA 1
ATOM 1176 C C . LYS A 1 147 ? -13.231 -6.321 13.312 1.00 84.56 147 LYS A C 1
ATOM 1178 O O . LYS A 1 147 ? -13.582 -5.231 12.878 1.00 84.56 147 LYS A O 1
ATOM 1183 N N . ASN A 1 148 ? -13.813 -7.464 12.945 1.00 86.88 148 ASN A N 1
ATOM 1184 C CA . ASN A 1 148 ? -14.982 -7.560 12.057 1.00 86.88 148 ASN A CA 1
ATOM 1185 C C . ASN A 1 148 ? -14.800 -6.944 10.656 1.00 86.88 148 ASN A C 1
ATOM 1187 O O . ASN A 1 148 ? -15.781 -6.561 10.018 1.00 86.88 148 ASN A O 1
ATOM 1191 N N . VAL A 1 149 ? -13.564 -6.883 10.160 1.00 90.00 149 VAL A N 1
ATOM 1192 C CA . VAL A 1 149 ? -13.250 -6.452 8.793 1.00 90.00 149 VAL A CA 1
ATOM 1193 C C . VAL A 1 149 ? -13.196 -7.634 7.836 1.00 90.00 149 VAL A C 1
ATOM 1195 O O . VAL A 1 149 ? -12.672 -8.700 8.154 1.00 90.00 149 VAL A O 1
ATOM 1198 N N . LYS A 1 150 ? -13.706 -7.425 6.624 1.00 91.19 150 LYS A N 1
ATOM 1199 C CA . LYS A 1 150 ? -13.530 -8.326 5.484 1.00 91.19 150 LYS A CA 1
ATOM 1200 C C . LYS A 1 150 ? -12.855 -7.568 4.354 1.00 91.19 150 LYS A C 1
ATOM 1202 O O . LYS A 1 150 ? -13.283 -6.474 3.981 1.00 91.19 150 LYS A O 1
ATOM 1207 N N . PHE A 1 151 ? -11.824 -8.190 3.803 1.00 89.56 151 PHE A N 1
ATOM 1208 C CA . PHE A 1 151 ? -11.020 -7.661 2.713 1.00 89.56 151 PHE A CA 1
ATOM 1209 C C . PHE A 1 151 ? -11.326 -8.462 1.449 1.00 89.56 151 PHE A C 1
ATOM 1211 O O . PHE A 1 151 ? -11.094 -9.668 1.416 1.00 89.56 151 PHE A O 1
ATOM 1218 N N . ASN A 1 152 ? -11.827 -7.804 0.406 1.00 86.44 152 ASN A N 1
ATOM 1219 C CA . ASN A 1 152 ? -12.018 -8.406 -0.912 1.00 86.44 152 ASN A CA 1
ATOM 1220 C C . ASN A 1 152 ? -11.094 -7.736 -1.938 1.00 86.44 152 ASN A C 1
ATOM 1222 O O . ASN A 1 152 ? -11.006 -6.512 -1.967 1.00 86.44 152 ASN A O 1
ATOM 1226 N N . GLY A 1 153 ? -10.374 -8.517 -2.746 1.00 81.19 153 GLY A N 1
ATOM 1227 C CA . GLY A 1 153 ? -9.407 -8.003 -3.733 1.00 81.19 153 GLY A CA 1
ATOM 1228 C C . GLY A 1 153 ? -8.074 -7.486 -3.162 1.00 81.19 153 GLY A C 1
ATOM 1229 O O . GLY A 1 153 ? -7.178 -7.126 -3.923 1.00 81.19 153 GLY A O 1
ATOM 1230 N N . TRP A 1 154 ? -7.895 -7.472 -1.836 1.00 82.06 154 TRP A N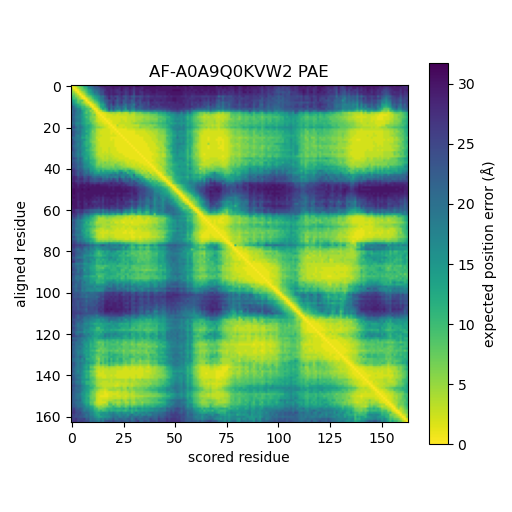 1
ATOM 1231 C CA . TRP A 1 154 ? -6.647 -7.036 -1.198 1.00 82.06 154 TRP A CA 1
ATOM 1232 C C . TRP A 1 154 ? -5.559 -8.110 -1.281 1.00 82.06 154 TRP A C 1
ATOM 1234 O O . TRP A 1 154 ? -5.820 -9.300 -1.109 1.00 82.06 154 TRP A O 1
ATOM 1244 N N . LYS A 1 155 ? -4.311 -7.677 -1.473 1.00 78.62 155 LYS A N 1
ATOM 1245 C CA . LYS A 1 155 ? -3.125 -8.543 -1.409 1.00 78.62 155 LYS A CA 1
ATOM 1246 C C . LYS A 1 155 ? -2.512 -8.508 -0.010 1.00 78.62 155 LYS A C 1
ATOM 1248 O O . LYS A 1 155 ? -2.459 -7.445 0.613 1.00 78.62 155 LYS A O 1
ATOM 1253 N N . LYS A 1 156 ? -2.000 -9.646 0.469 1.00 77.31 156 LYS A N 1
ATOM 1254 C CA . LYS A 1 156 ? -1.259 -9.700 1.738 1.00 77.31 156 LYS A CA 1
ATOM 1255 C C . LYS A 1 156 ? 0.048 -8.916 1.610 1.00 77.31 156 LYS A C 1
ATOM 1257 O O . LYS A 1 156 ? 0.694 -8.930 0.567 1.00 77.31 156 LYS A O 1
ATOM 1262 N N . SER A 1 157 ? 0.458 -8.250 2.690 1.00 65.25 157 SER A N 1
ATOM 1263 C CA . SER A 1 157 ? 1.665 -7.405 2.707 1.00 65.25 157 SER A CA 1
ATOM 1264 C C . SER A 1 157 ? 2.944 -8.169 2.319 1.00 65.25 157 SER A C 1
ATOM 1266 O O . SER A 1 157 ? 3.793 -7.626 1.613 1.00 65.25 157 SER A O 1
ATOM 1268 N N . ALA A 1 158 ? 3.050 -9.447 2.707 1.00 62.00 158 ALA A N 1
ATOM 1269 C CA . ALA A 1 158 ? 4.175 -10.317 2.351 1.00 62.00 158 ALA A CA 1
ATOM 1270 C C . ALA A 1 158 ? 4.343 -10.505 0.830 1.00 62.00 158 ALA A C 1
ATOM 1272 O O . ALA A 1 158 ? 5.470 -10.609 0.354 1.00 62.00 158 ALA A O 1
ATOM 1273 N N . ASP A 1 159 ? 3.244 -10.446 0.076 1.00 56.22 159 ASP A N 1
ATOM 1274 C CA . ASP A 1 159 ? 3.210 -10.714 -1.367 1.00 56.22 159 ASP A CA 1
ATOM 1275 C C . ASP A 1 159 ? 3.377 -9.434 -2.212 1.00 56.22 159 ASP A C 1
ATOM 1277 O O . ASP A 1 159 ? 3.345 -9.479 -3.440 1.00 56.22 159 ASP A O 1
ATOM 1281 N N . ASN A 1 160 ? 3.523 -8.272 -1.562 1.00 53.66 160 ASN A N 1
ATOM 1282 C CA . ASN A 1 160 ? 3.436 -6.942 -2.180 1.00 53.66 160 ASN A CA 1
ATOM 1283 C C . ASN A 1 160 ? 4.751 -6.140 -2.136 1.00 53.66 160 ASN A C 1
ATOM 1285 O O . ASN A 1 160 ? 4.752 -4.933 -2.398 1.00 53.66 160 ASN A O 1
ATOM 1289 N N . ARG A 1 161 ? 5.878 -6.771 -1.784 1.00 54.22 161 ARG A N 1
ATOM 1290 C CA . ARG A 1 161 ? 7.187 -6.106 -1.839 1.00 54.22 161 ARG A CA 1
ATOM 1291 C C . ARG A 1 161 ? 7.601 -5.915 -3.297 1.00 54.22 161 ARG A C 1
ATOM 1293 O O . ARG A 1 161 ? 7.473 -6.829 -4.109 1.00 54.22 161 ARG A O 1
ATOM 1300 N N . LEU A 1 162 ? 8.111 -4.726 -3.617 1.00 48.69 162 LEU A N 1
ATOM 1301 C CA . LEU A 1 162 ? 8.848 -4.472 -4.853 1.00 48.69 162 LEU A CA 1
ATOM 1302 C C . LEU A 1 162 ? 10.200 -5.200 -4.748 1.00 48.69 162 LEU A C 1
ATOM 1304 O O . LEU A 1 162 ? 11.223 -4.576 -4.513 1.00 48.69 162 LEU A O 1
ATOM 1308 N N . GLY A 1 163 ? 10.170 -6.533 -4.809 1.00 39.50 163 GLY A N 1
ATOM 1309 C CA . GLY A 1 163 ? 11.322 -7.354 -5.174 1.00 39.50 163 GLY A CA 1
ATOM 1310 C C . GLY A 1 163 ? 11.451 -7.369 -6.679 1.00 39.50 163 GLY A C 1
ATOM 1311 O O . GLY A 1 163 ? 10.391 -7.395 -7.351 1.00 39.50 163 GLY A O 1
#

Nearest PDB structures (foldseek):
  6nbh-assembly1_A  TM=2.692E-01  e=7.155E+00  Bos taurus

Organism: NCBI:txid273540